Protein 3ZSJ (pdb70)

Structure (mmCIF, N/CA/C/O backbone):
data_3ZSJ
#
_entry.id   3ZSJ
#
_cell.length_a   35.750
_cell.length_b   58.300
_cell.length_c   63.080
_cell.angle_alpha   90.00
_cell.angle_beta   90.00
_cell.angle_gamma   90.00
#
_symmetry.space_group_name_H-M   'P 21 21 21'
#
loop_
_entity.id
_entity.type
_entity.pdbx_description
1 polymer GALECTIN-3
2 branched beta-D-galactopyranose-(1-4)-beta-D-glucopyranose
3 water water
#
loop_
_atom_site.group_PDB
_atom_site.id
_atom_site.type_symbol
_atom_site.label_atom_id
_atom_site.label_alt_id
_atom_site.label_comp_id
_atom_site.label_asym_id
_atom_site.label_entity_id
_atom_site.label_seq_id
_atom_site.pdbx_PDB_ins_code
_atom_site.Cartn_x
_atom_site.Cartn_y
_atom_site.Cartn_z
_atom_site.occupancy
_atom_site.B_iso_or_equiv
_atom_site.auth_seq_id
_atom_site.auth_comp_id
_atom_site.auth_asym_id
_atom_site.auth_atom_id
_atom_site.pdbx_PDB_model_num
ATOM 1 N N . PRO A 1 1 ? 6.622 3.604 10.722 1.00 40.10 113 PRO A N 1
ATOM 2 C CA . PRO A 1 1 ? 5.456 4.265 10.135 1.00 23.53 113 PRO A CA 1
ATOM 3 C C . PRO A 1 1 ? 5.315 3.848 8.705 1.00 20.10 113 PRO A C 1
ATOM 4 O O . PRO A 1 1 ? 6.249 3.681 7.899 1.00 24.90 113 PRO A O 1
ATOM 6 N N . LEU A 1 2 ? 4.082 3.952 8.181 1.00 17.41 114 LEU A N 1
ATOM 7 C CA . LEU A 1 2 ? 3.672 3.683 6.800 1.00 14.38 114 LEU A CA 1
ATOM 8 C C . LEU A 1 2 ? 3.183 4.946 6.070 1.00 15.52 114 LEU A C 1
ATOM 9 O O . LEU A 1 2 ? 2.642 5.888 6.693 1.00 26.18 114 LEU A O 1
ATOM 14 N N . ILE A 1 3 ? 3.310 5.028 4.739 1.00 14.56 115 ILE A N 1
ATOM 15 C CA . ILE A 1 3 ? 2.779 6.134 3.932 1.00 15.78 115 ILE A CA 1
ATOM 16 C C . ILE A 1 3 ? 1.362 5.844 3.494 1.00 12.34 115 ILE A C 1
ATOM 17 O O . ILE A 1 3 ? 1.090 4.744 3.025 1.00 12.62 115 ILE A O 1
ATOM 22 N N . VAL A 1 4 ? 0.477 6.784 3.712 1.00 11.63 116 VAL A N 1
ATOM 23 C CA . VAL A 1 4 ? -0.898 6.702 3.301 1.00 10.02 116 VAL A CA 1
ATOM 24 C C . VAL A 1 4 ? -1.091 7.526 2.029 1.00 10.72 116 VAL A C 1
ATOM 25 O O . VAL A 1 4 ? -0.570 8.644 1.927 1.00 12.98 116 VAL A O 1
ATOM 29 N N . PRO A 1 5 ? -1.859 7.053 1.072 1.00 12.29 117 PRO A N 1
ATOM 30 C CA A PRO A 1 5 ? -2.525 5.760 1.021 0.50 11.08 117 PRO A CA 1
ATOM 31 C CA B PRO A 1 5 ? -2.531 5.758 1.085 0.50 11.30 117 PRO A CA 1
ATOM 32 C C . PRO A 1 5 ? -1.601 4.554 0.976 1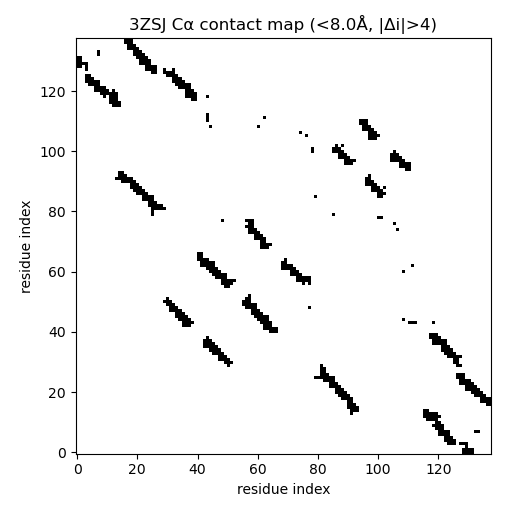.00 11.73 117 PRO A C 1
ATOM 33 O O . PRO A 1 5 ? -0.613 4.596 0.289 1.00 16.26 117 PRO A O 1
ATOM 40 N N . TYR A 1 6 ? -1.980 3.535 1.698 1.00 9.74 118 TYR A N 1
ATOM 41 C CA . TYR A 1 6 ? -1.166 2.311 1.820 1.00 9.40 118 TYR A CA 1
ATOM 42 C C . TYR A 1 6 ? -1.925 1.159 1.222 1.00 8.73 118 TYR A C 1
ATOM 43 O O . TYR A 1 6 ? -3.111 0.965 1.499 1.00 10.10 118 TYR A O 1
ATOM 52 N N . ASN A 1 7 ? -1.228 0.330 0.461 1.00 9.30 119 ASN A N 1
ATOM 53 C CA . ASN A 1 7 ? -1.827 -0.879 -0.119 1.00 10.12 119 ASN A CA 1
ATOM 54 C C . ASN A 1 7 ? -1.243 -2.104 0.567 1.00 10.09 119 ASN A C 1
ATOM 55 O O . ASN A 1 7 ? -0.005 -2.346 0.573 1.00 13.15 119 ASN A O 1
ATOM 60 N N . LEU A 1 8 ? -2.131 -2.891 1.124 1.00 8.63 120 LEU A N 1
ATOM 61 C CA . LEU A 1 8 ? -1.800 -4.160 1.742 1.00 8.63 120 LEU A CA 1
ATOM 62 C C . LEU A 1 8 ? -2.294 -5.286 0.839 1.00 7.12 120 LEU A C 1
ATOM 63 O O . LEU A 1 8 ? -3.500 -5.490 0.708 1.00 6.54 120 LEU A O 1
ATOM 68 N N . PRO A 1 9 ? -1.401 -5.990 0.114 1.00 7.44 121 PRO A N 1
ATOM 69 C CA . PRO A 1 9 ? -1.866 -7.115 -0.689 1.00 7.08 121 PRO A CA 1
ATOM 70 C C . PRO A 1 9 ? -2.447 -8.167 0.216 1.00 5.86 121 PRO A C 1
ATOM 71 O O . PRO A 1 9 ? -1.928 -8.415 1.321 1.00 7.31 121 PRO A O 1
ATOM 75 N N . LEU A 1 10 ? -3.504 -8.832 -0.267 1.00 5.05 122 LEU A N 1
ATOM 76 C CA . LEU A 1 10 ? -4.162 -9.931 0.419 1.00 5.07 122 LEU A CA 1
ATOM 77 C C . LEU A 1 10 ? -4.036 -11.133 -0.519 1.00 4.82 122 LEU A C 1
ATOM 78 O O . LEU A 1 10 ? -4.897 -11.340 -1.388 1.00 5.39 122 LEU A O 1
ATOM 83 N N . PRO A 1 11 ? -2.947 -11.893 -0.422 1.00 5.12 123 PRO A N 1
ATOM 84 C CA . PRO A 1 11 ? -2.666 -12.899 -1.482 1.00 5.32 123 PRO A CA 1
ATOM 85 C C . PRO A 1 11 ? -3.702 -13.978 -1.529 1.00 5.52 123 PRO A C 1
ATOM 86 O O . PRO A 1 11 ? -3.979 -14.656 -0.533 1.00 6.66 123 PRO A O 1
ATOM 90 N N . GLY A 1 12 ? -4.277 -14.189 -2.718 1.00 5.80 124 GLY A N 1
ATOM 91 C CA . GLY A 1 12 ? -5.357 -15.162 -2.841 1.00 6.36 124 GLY A CA 1
ATOM 92 C C . GLY A 1 12 ? -6.646 -14.727 -2.211 1.00 5.46 124 GLY A C 1
ATOM 93 O O . GLY A 1 12 ? -7.520 -15.554 -1.944 1.00 6.75 124 GLY A O 1
ATOM 94 N N . GLY A 1 13 ? -6.782 -13.432 -1.940 1.00 5.31 125 GLY A N 1
ATOM 95 C CA . GLY A 1 13 ? -7.962 -12.876 -1.402 1.00 5.28 125 GLY A CA 1
ATOM 96 C C . GLY A 1 13 ? -8.146 -13.182 0.079 1.00 5.42 125 GLY A C 1
ATOM 97 O O . GLY A 1 13 ? -7.234 -13.564 0.783 1.00 7.11 125 GLY A O 1
ATOM 98 N N . VAL A 1 14 ? -9.361 -12.904 0.534 1.00 5.98 126 VAL A N 1
ATOM 99 C CA . VAL A 1 14 ? -9.691 -13.114 1.928 1.00 6.27 126 VAL A CA 1
ATOM 100 C C . VAL A 1 14 ? -10.432 -14.441 2.072 1.00 7.07 126 VAL A C 1
ATOM 101 O O . VAL A 1 14 ? -10.882 -15.048 1.094 1.00 7.49 126 VAL A O 1
ATOM 105 N N . VAL A 1 15 ? -10.571 -14.885 3.303 1.00 8.52 127 VAL A N 1
ATOM 106 C CA . VAL A 1 15 ? -11.133 -16.202 3.639 1.00 9.12 127 VAL A CA 1
ATOM 107 C C . VAL A 1 15 ? -11.589 -16.107 5.068 1.00 8.15 127 VAL A C 1
ATOM 108 O O . VAL A 1 15 ? -10.982 -15.376 5.864 1.00 8.10 127 VAL A O 1
ATOM 112 N N . PRO A 1 16 ? -12.616 -16.840 5.456 1.00 8.74 128 PRO A N 1
ATOM 113 C CA . PRO A 1 16 ? -12.926 -16.857 6.860 1.00 8.73 128 PRO A CA 1
ATOM 114 C C . PRO A 1 16 ? -11.726 -17.279 7.709 1.00 9.56 128 PRO A C 1
ATOM 115 O O . PRO A 1 16 ? -10.957 -18.122 7.312 1.00 10.93 128 PRO A O 1
ATOM 119 N N . ARG A 1 17 ? -11.599 -16.602 8.857 1.00 9.46 129 ARG A N 1
ATOM 120 C CA . ARG A 1 17 ? -10.557 -16.730 9.857 1.00 10.75 129 ARG A CA 1
ATOM 121 C C . ARG A 1 17 ? -9.385 -15.829 9.600 1.00 10.16 129 ARG A C 1
ATOM 122 O O . ARG A 1 17 ? -8.489 -15.767 10.432 1.00 12.10 129 ARG A O 1
ATOM 130 N N . MET A 1 18 ? -9.420 -15.064 8.512 1.00 8.53 130 MET A N 1
ATOM 131 C CA . MET A 1 18 ? -8.385 -14.061 8.301 1.00 7.85 130 MET A CA 1
ATOM 132 C C . MET A 1 18 ? -8.708 -12.805 9.091 1.00 7.28 130 MET A C 1
ATOM 133 O O . MET A 1 18 ? -9.812 -12.268 9.012 1.00 7.44 130 MET A O 1
ATOM 142 N N . LEU A 1 19 ? -7.740 -12.379 9.879 1.00 7.80 131 LEU A N 1
ATOM 143 C CA . LEU A 1 19 ? -7.852 -11.213 10.753 1.00 7.57 131 LEU A CA 1
ATOM 144 C C . LEU A 1 19 ? -6.892 -10.150 10.283 1.00 7.72 131 LEU A C 1
ATOM 145 O O . LEU A 1 19 ? -5.687 -10.380 10.265 1.00 10.20 131 LEU A O 1
ATOM 150 N N A ILE A 1 20 ? -7.410 -8.993 9.902 0.50 6.51 132 ILE A N 1
ATOM 151 N N B ILE A 1 20 ? -7.388 -8.960 9.943 0.50 6.77 132 ILE A N 1
ATOM 152 C CA A ILE A 1 20 ? -6.616 -7.845 9.526 0.50 6.35 132 ILE A CA 1
ATOM 153 C CA B ILE A 1 20 ? -6.507 -7.866 9.549 0.50 8.31 132 ILE A CA 1
ATOM 154 C C A ILE A 1 20 ? -6.534 -6.923 10.755 0.50 6.79 132 ILE A C 1
ATOM 155 C C B ILE A 1 20 ? -6.542 -6.780 10.628 0.50 8.19 132 ILE A C 1
ATOM 156 O O A ILE A 1 20 ? -7.532 -6.652 11.398 0.50 6.03 132 ILE A O 1
ATOM 157 O O B ILE A 1 20 ? -7.628 -6.333 10.994 0.50 8.01 132 ILE A O 1
ATOM 166 N N . THR A 1 21 ? -5.331 -6.419 11.048 1.00 7.57 133 THR A N 1
ATOM 167 C CA . THR A 1 21 ? -5.139 -5.469 12.149 1.00 8.25 133 THR A CA 1
ATOM 168 C C . THR A 1 21 ? -4.476 -4.214 11.588 1.00 8.56 133 THR A C 1
ATOM 169 O O . THR A 1 21 ? -3.401 -4.291 10.975 1.00 9.73 133 THR A O 1
ATOM 173 N N . ILE A 1 22 ? -5.074 -3.064 11.853 1.00 8.33 134 ILE A N 1
ATOM 174 C CA A ILE A 1 22 ? -4.599 -1.758 11.456 0.36 8.59 134 ILE A CA 1
ATOM 175 C CA B ILE A 1 22 ? -4.549 -1.776 11.458 0.64 8.75 134 ILE A CA 1
ATOM 176 C C . ILE A 1 22 ? -4.359 -0.913 12.709 1.00 8.25 134 ILE A C 1
ATOM 177 O O . ILE A 1 22 ? -5.292 -0.762 13.515 1.00 8.42 134 ILE A O 1
ATOM 186 N N . LEU A 1 23 ? -3.174 -0.389 12.876 1.00 7.26 135 LEU A N 1
ATOM 187 C CA . LEU A 1 23 ? -2.821 0.482 14.004 1.00 6.40 135 LEU A CA 1
ATOM 188 C C . LEU A 1 23 ? -2.437 1.833 13.465 1.00 6.47 135 LEU A C 1
ATOM 189 O O . LEU A 1 23 ? -1.659 1.940 12.513 1.00 7.51 135 LEU A O 1
ATOM 194 N N . GLY A 1 24 ? -2.985 2.886 14.051 1.00 7.26 136 GLY A N 1
ATOM 195 C CA . GLY A 1 24 ? -2.587 4.197 13.635 1.00 8.10 136 GLY A CA 1
ATOM 196 C C . GLY A 1 24 ? -3.126 5.238 14.634 1.00 7.86 136 GLY A C 1
ATOM 197 O O . GLY A 1 24 ? -3.657 4.880 15.677 1.00 10.11 136 GLY A O 1
ATOM 198 N N . THR A 1 25 ? -2.917 6.488 14.307 1.00 7.19 137 THR A N 1
ATOM 199 C CA . THR A 1 25 ? -3.410 7.610 15.119 1.00 6.50 137 THR A CA 1
ATOM 200 C C . THR A 1 25 ? -4.174 8.546 14.229 1.00 6.26 137 THR A C 1
ATOM 201 O O . THR A 1 25 ? -3.732 8.857 13.108 1.00 7.77 137 THR A O 1
ATOM 205 N N . VAL A 1 26 ? -5.340 8.977 14.651 1.00 6.21 138 VAL A N 1
ATOM 206 C CA . VAL A 1 26 ? -6.115 9.947 13.879 1.00 6.76 138 VAL A CA 1
ATOM 207 C C . VAL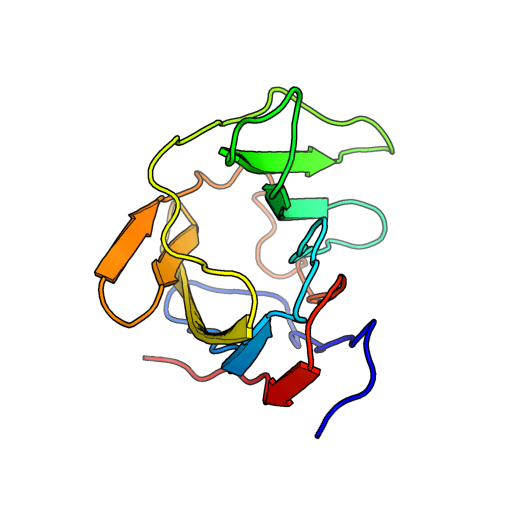 A 1 26 ? -5.446 11.300 13.960 1.00 7.07 138 VAL A C 1
ATOM 208 O O . VAL A 1 26 ? -5.069 11.735 15.063 1.00 8.85 138 VAL A O 1
ATOM 212 N N A LYS A 1 27 ? -5.303 11.984 12.848 0.35 8.17 139 LYS A N 1
ATOM 213 N N B LYS A 1 27 ? -5.282 11.991 12.854 0.65 7.70 139 LYS A N 1
ATOM 214 C CA A LYS A 1 27 ? -4.729 13.321 12.820 0.35 10.40 139 LYS A CA 1
ATOM 215 C CA B LYS A 1 27 ? -4.677 13.310 12.902 0.65 8.99 139 LYS A CA 1
ATOM 216 C C A LYS A 1 27 ? -5.593 14.337 13.542 0.35 10.18 139 LYS A C 1
ATOM 217 C C B LYS A 1 27 ? -5.622 14.252 13.624 0.65 8.07 139 LYS A C 1
ATOM 218 O O A LYS A 1 27 ? -6.787 14.105 13.723 0.35 9.59 139 LYS A O 1
ATOM 219 O O B LYS A 1 27 ? -6.833 14.071 13.704 0.65 8.68 139 LYS A O 1
ATOM 226 N N A PRO A 1 28 ? -5.024 15.461 13.962 0.50 11.05 140 PRO A N 1
ATOM 227 N N B PRO A 1 28 ? -5.063 15.344 14.156 0.50 9.24 140 PRO A N 1
ATOM 228 C CA A PRO A 1 28 ? -5.728 16.368 14.888 0.50 13.64 140 PRO A CA 1
ATOM 229 C CA B PRO A 1 28 ? -5.936 16.378 14.736 0.50 12.89 140 PRO A CA 1
ATOM 230 C C A PRO A 1 28 ? -7.085 16.891 14.445 0.50 9.43 140 PRO A C 1
ATOM 231 C C B PRO A 1 28 ? -6.776 16.938 13.593 0.50 16.17 140 PRO A C 1
ATOM 232 O O A PRO A 1 28 ? -7.988 17.043 15.2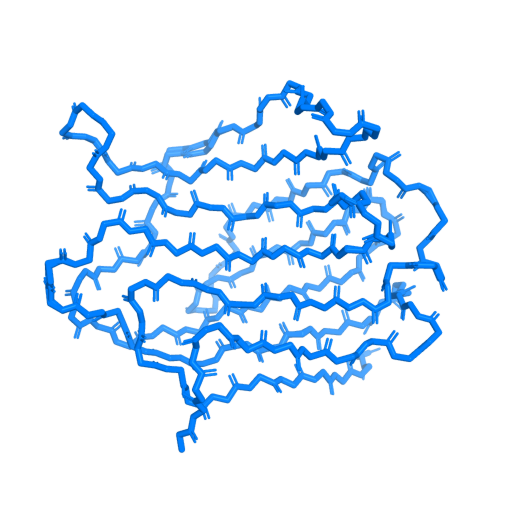51 0.50 12.91 140 PRO A O 1
ATOM 233 O 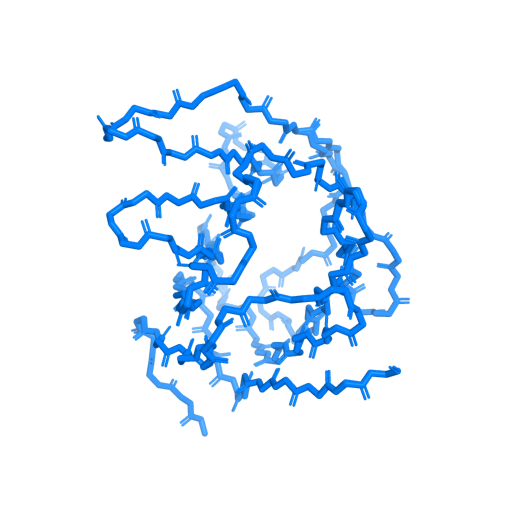O B PRO A 1 28 ? -6.296 17.068 12.467 0.50 18.72 140 PRO A O 1
ATOM 240 N N A ASN A 1 29 ? -7.194 17.228 13.158 0.50 11.92 141 ASN A N 1
ATOM 241 N N B ASN A 1 29 ? -8.023 17.288 13.770 0.50 15.35 141 ASN A N 1
ATOM 242 C CA A ASN A 1 29 ? -8.440 17.782 12.630 0.50 16.28 141 ASN A CA 1
ATOM 243 C CA B ASN A 1 29 ? -8.698 17.889 12.599 0.50 17.44 141 ASN A CA 1
ATOM 244 C C A ASN A 1 29 ? -8.987 16.929 11.491 0.50 15.65 141 ASN A C 1
ATOM 245 C C B ASN A 1 29 ? -8.881 16.918 11.435 0.50 12.91 141 ASN A C 1
ATOM 246 O O A ASN A 1 29 ? -9.549 17.441 10.517 0.50 11.39 141 ASN A O 1
ATOM 247 O O B ASN A 1 29 ? -9.139 17.377 10.310 0.50 12.47 141 ASN A O 1
ATOM 256 N N . ALA A 1 30 ? -8.843 15.612 11.676 1.00 12.43 142 ALA A N 1
ATOM 257 C CA . ALA A 1 30 ? -9.227 14.678 10.623 1.00 10.91 142 ALA A CA 1
ATOM 258 C C . ALA A 1 30 ? -10.651 14.930 10.106 1.00 9.79 142 ALA A C 1
ATOM 259 O O . ALA A 1 30 ? -11.565 15.288 10.813 1.00 11.16 142 ALA A O 1
ATOM 261 N N . ASN A 1 31 ? -10.795 14.639 8.847 1.00 9.11 143 ASN A N 1
ATOM 262 C CA . ASN A 1 31 ? -12.040 14.622 8.163 1.00 9.28 143 ASN A CA 1
ATOM 263 C C . ASN A 1 31 ? -12.571 13.212 7.869 1.00 8.31 143 ASN A C 1
ATOM 264 O O . ASN A 1 31 ? -13.763 12.982 7.963 1.00 9.19 143 ASN A O 1
ATOM 269 N 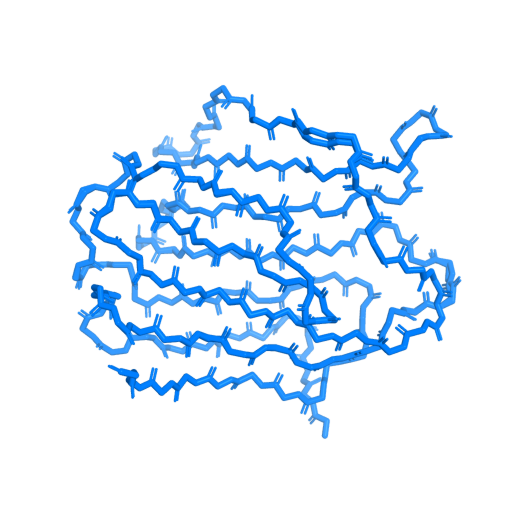N . ARG A 1 32 ? -11.703 12.295 7.486 1.00 8.42 144 ARG A N 1
ATOM 270 C CA . ARG A 1 32 ? -12.133 10.966 7.080 1.00 8.36 144 ARG A CA 1
ATOM 271 C C . ARG A 1 32 ? -11.005 9.959 7.268 1.00 8.35 144 ARG A C 1
ATOM 272 O O . ARG A 1 32 ? -9.831 10.268 7.309 1.00 9.61 144 ARG A O 1
ATOM 280 N N . ILE A 1 33 ? -11.451 8.706 7.333 1.00 8.35 145 ILE A N 1
ATOM 281 C CA . ILE A 1 33 ? -10.614 7.526 7.218 1.00 7.91 145 ILE A CA 1
ATOM 282 C C . ILE A 1 33 ? -11.278 6.608 6.219 1.00 6.61 145 ILE A C 1
ATOM 283 O O . ILE A 1 33 ? -12.516 6.588 6.173 1.00 6.61 145 ILE A O 1
ATOM 288 N N . ALA A 1 34 ? -10.530 5.776 5.489 1.00 6.29 146 ALA A N 1
ATOM 289 C CA . ALA A 1 34 ? -11.190 4.786 4.649 1.00 6.60 146 ALA A CA 1
ATOM 290 C C . ALA A 1 34 ? -10.332 3.501 4.597 1.00 5.64 146 ALA A C 1
ATOM 291 O O . ALA A 1 34 ? -9.129 3.558 4.371 1.00 7.02 146 ALA A O 1
ATOM 293 N N . LEU A 1 35 ? -11.035 2.386 4.719 1.00 5.37 147 LEU A N 1
ATOM 294 C CA A LEU A 1 35 ? -10.544 1.064 4.371 0.50 5.10 147 LEU A CA 1
ATOM 295 C CA B LEU A 1 35 ? -10.523 1.084 4.342 0.50 4.84 147 LEU A CA 1
ATOM 296 C C . LEU A 1 35 ? -11.307 0.638 3.113 1.00 5.10 147 LEU A C 1
ATOM 297 O O . LEU A 1 35 ? -12.545 0.668 3.116 1.00 6.41 147 LEU A O 1
ATOM 306 N N . ASP A 1 36 ? -10.587 0.193 2.089 1.00 4.88 148 ASP A N 1
ATOM 307 C CA . ASP A 1 36 ? -11.184 -0.276 0.848 1.00 5.16 148 ASP A CA 1
ATOM 308 C C . ASP A 1 36 ? -10.647 -1.660 0.530 1.00 4.84 148 ASP A C 1
ATOM 309 O O . ASP A 1 36 ? -9.513 -1.807 0.060 1.00 5.56 148 ASP A O 1
ATOM 314 N N . PHE A 1 37 ? -11.473 -2.675 0.775 1.00 4.54 149 PHE A N 1
ATOM 315 C CA . PHE A 1 37 ? -11.145 -4.051 0.378 1.00 4.53 149 PHE A CA 1
ATOM 316 C C . PHE A 1 37 ? -11.577 -4.210 -1.071 1.00 4.47 149 PHE A C 1
ATOM 317 O O . PHE A 1 37 ? -12.778 -4.114 -1.351 1.00 5.86 149 PHE A O 1
ATOM 325 N N . GLN A 1 38 ? -10.609 -4.378 -1.965 1.00 4.73 150 GLN A N 1
ATOM 326 C CA A GLN A 1 38 ? -10.918 -4.308 -3.388 0.50 5.01 150 GLN A CA 1
ATOM 327 C CA B GLN A 1 38 ? -10.761 -4.290 -3.401 0.50 4.73 150 GLN A CA 1
ATOM 328 C C . GLN A 1 38 ? -10.818 -5.657 -4.075 1.00 4.36 150 GLN A C 1
ATOM 329 O O . GLN A 1 38 ? -9.973 -6.494 -3.759 1.00 5.73 150 GLN A O 1
ATOM 340 N N . ARG A 1 39 ? -11.704 -5.799 -5.055 1.00 4.72 151 ARG A N 1
ATOM 341 C CA . ARG A 1 39 ? -11.710 -6.887 -6.023 1.00 4.93 151 ARG A CA 1
ATOM 342 C C . ARG A 1 39 ? -11.503 -6.244 -7.383 1.00 4.77 151 ARG A C 1
ATOM 343 O O . ARG A 1 39 ? -12.474 -5.776 -7.996 1.00 4.93 151 ARG A O 1
ATOM 351 N N . GLY A 1 40 ? -10.262 -6.132 -7.815 1.00 5.59 152 GLY A N 1
ATOM 352 C CA . GLY A 1 40 ? -10.000 -5.293 -8.984 1.00 5.88 152 GLY A CA 1
ATOM 353 C C . GLY A 1 40 ? -10.457 -3.872 -8.745 1.00 6.04 152 GLY A C 1
ATOM 354 O O . GLY A 1 40 ? -10.166 -3.292 -7.697 1.00 7.09 152 GLY A O 1
ATOM 355 N N . ASN A 1 41 ? -11.180 -3.316 -9.701 1.00 5.57 153 ASN A N 1
ATOM 356 C CA . ASN A 1 41 ? -11.761 -1.984 -9.560 1.00 6.31 153 ASN A CA 1
ATOM 357 C C . ASN A 1 41 ? -12.959 -1.941 -8.613 1.00 5.93 153 ASN A C 1
ATOM 358 O O . ASN A 1 41 ? -13.362 -0.836 -8.225 1.00 7.64 153 ASN A O 1
ATOM 363 N N . ASP A 1 42 ? -13.538 -3.078 -8.300 1.00 5.13 154 ASP A N 1
ATOM 364 C CA . ASP A 1 42 ? -14.665 -3.078 -7.376 1.00 5.11 154 ASP A CA 1
ATOM 365 C C . ASP A 1 42 ? -14.154 -2.935 -5.944 1.00 4.84 154 ASP A C 1
ATOM 366 O O . ASP A 1 42 ? -13.042 -3.335 -5.596 1.00 5.50 154 ASP A O 1
ATOM 371 N N . VAL A 1 43 ? -15.023 -2.381 -5.102 1.00 5.26 155 VAL A N 1
ATOM 372 C CA . VAL A 1 43 ? -14.734 -2.274 -3.675 1.00 5.31 155 VAL A CA 1
ATOM 373 C C . VAL A 1 43 ? -15.742 -3.193 -2.993 1.00 5.16 155 VAL A C 1
ATOM 374 O O . VAL A 1 43 ? -16.932 -2.894 -2.889 1.00 5.60 155 VAL A O 1
ATOM 378 N N . ALA A 1 44 ? -15.257 -4.349 -2.538 1.00 4.86 156 ALA A N 1
ATOM 379 C CA . ALA A 1 44 ? -16.100 -5.294 -1.840 1.00 4.89 156 ALA A CA 1
ATOM 380 C C . ALA A 1 44 ? -16.609 -4.742 -0.524 1.00 4.56 156 ALA A C 1
ATOM 381 O O . ALA A 1 44 ? -17.783 -4.965 -0.166 1.00 5.09 156 ALA A O 1
ATOM 383 N N . PHE A 1 45 ? -15.759 -4.054 0.213 1.00 4.53 157 PHE A N 1
ATOM 384 C CA . PHE A 1 45 ? -16.119 -3.534 1.527 1.00 4.84 157 PHE A CA 1
ATOM 385 C C . PHE A 1 45 ? -15.360 -2.231 1.717 1.00 4.46 157 PHE A C 1
ATOM 386 O O . PHE A 1 45 ? -14.110 -2.241 1.806 1.00 4.94 157 PHE A O 1
ATOM 394 N N . HIS A 1 46 ? -16.090 -1.151 1.772 1.00 4.58 158 HIS A N 1
ATOM 395 C CA . HIS A 1 46 ? -15.619 0.193 2.038 1.00 4.84 158 HIS A CA 1
ATOM 396 C C . HIS A 1 46 ? -16.109 0.543 3.467 1.00 4.82 158 HIS A C 1
ATOM 397 O O . HIS A 1 46 ? -17.301 0.447 3.730 1.00 5.94 158 HIS A O 1
ATOM 404 N N . PHE A 1 47 ? -15.155 0.912 4.311 1.00 4.84 159 PHE A N 1
ATOM 405 C CA . PHE A 1 47 ? -15.414 1.258 5.705 1.00 5.41 159 PHE A CA 1
ATOM 406 C C . PHE A 1 47 ? -14.884 2.688 5.882 1.00 5.33 159 PHE A C 1
ATOM 407 O O . PHE A 1 47 ? -13.673 2.905 5.783 1.00 5.41 159 PHE A O 1
ATOM 415 N N . ASN A 1 48 ? -15.788 3.631 6.116 1.00 5.79 160 ASN A N 1
ATOM 416 C CA . ASN A 1 48 ? -15.429 5.052 5.972 1.00 6.27 160 ASN A CA 1
ATOM 417 C C . ASN A 1 48 ? -15.960 5.895 7.149 1.00 6.42 160 ASN A C 1
ATOM 418 O O . ASN A 1 48 ? -17.046 6.489 7.067 1.00 6.98 160 ASN A O 1
ATOM 423 N N . PRO A 1 49 ? -15.182 6.004 8.206 1.00 6.29 161 PRO A N 1
ATOM 424 C CA . PRO A 1 49 ? -15.435 7.009 9.250 1.00 7.12 161 PRO A CA 1
ATOM 425 C C . PRO A 1 49 ? -15.365 8.424 8.674 1.00 7.10 161 PRO A C 1
ATOM 426 O O . PRO A 1 49 ? -14.377 8.807 8.044 1.00 8.32 161 PRO A O 1
ATOM 430 N N . ARG A 1 50 ? -16.429 9.160 8.930 1.00 7.52 162 ARG A N 1
ATOM 431 C CA . ARG A 1 50 ? -16.558 10.568 8.550 1.00 8.84 162 ARG A CA 1
ATOM 432 C C . ARG A 1 50 ? -16.687 11.387 9.842 1.00 8.36 162 ARG A C 1
ATOM 433 O O . ARG A 1 50 ? -17.587 11.168 10.626 1.00 9.15 162 ARG A O 1
ATOM 441 N N . PHE A 1 51 ? -15.745 12.330 10.017 1.00 8.50 163 PHE A N 1
ATOM 442 C CA . PHE A 1 51 ? -15.696 13.116 11.250 1.00 8.56 163 PHE A CA 1
ATOM 443 C C . PHE A 1 51 ? -16.608 14.339 11.221 1.00 8.31 163 PHE A C 1
ATOM 444 O O . PHE A 1 51 ? -16.846 14.930 12.291 1.00 9.46 163 PHE A O 1
ATOM 452 N N . ASN A 1 52 ? -17.068 14.730 10.071 1.00 9.63 164 ASN A N 1
ATOM 453 C CA . ASN A 1 52 ? -17.882 15.928 9.944 1.00 9.25 164 ASN A CA 1
ATOM 454 C C . ASN A 1 52 ? -18.793 15.825 8.726 1.00 9.45 164 ASN A C 1
ATOM 455 O O . ASN A 1 52 ? -18.553 16.515 7.719 1.00 12.59 164 ASN A O 1
ATOM 460 N N . GLU A 1 53 ? -19.827 15.000 8.812 1.00 10.69 165 GLU A N 1
ATOM 461 C CA . GLU A 1 53 ? -20.855 14.945 7.805 1.00 10.67 165 GLU A CA 1
ATOM 462 C C . GLU A 1 53 ? -22.014 15.746 8.356 1.00 11.81 165 GLU A C 1
ATOM 463 O O . GLU A 1 53 ? -22.688 15.287 9.281 1.00 12.10 165 GLU A O 1
ATOM 469 N N . ASN A 1 54 ? -22.195 16.990 7.888 1.00 13.90 166 ASN A N 1
ATOM 470 C CA . ASN A 1 54 ? -23.139 17.923 8.453 1.00 15.10 166 ASN A CA 1
ATOM 471 C C . ASN A 1 54 ? -23.038 17.977 9.960 1.00 12.56 166 ASN A C 1
ATOM 472 O O . ASN A 1 54 ? -24.048 17.936 10.712 1.00 13.31 166 ASN A O 1
ATOM 477 N N . ASN A 1 55 ? -21.837 18.113 10.502 1.00 10.84 167 ASN A N 1
ATOM 478 C CA . ASN A 1 55 ? -21.511 18.272 11.899 1.00 11.71 167 ASN A CA 1
ATOM 479 C C . ASN A 1 55 ? -21.849 17.073 12.722 1.00 10.15 167 ASN A C 1
ATOM 480 O O . ASN A 1 55 ? -22.000 17.168 13.960 1.00 11.25 167 ASN A O 1
ATOM 485 N N . ARG A 1 56 ? -21.873 15.885 12.116 1.00 10.59 168 ARG A N 1
ATOM 486 C CA A ARG A 1 56 ? -22.037 14.626 12.804 0.50 9.87 168 ARG A CA 1
ATOM 487 C CA B ARG A 1 56 ? -22.061 14.596 12.718 0.50 10.22 168 ARG A CA 1
ATOM 488 C C . ARG A 1 56 ? -20.917 13.691 12.409 1.00 9.47 168 ARG A C 1
ATOM 489 O O . ARG A 1 56 ? -20.294 13.809 11.362 1.00 10.90 168 ARG A O 1
ATOM 504 N N . ARG A 1 57 ? -20.620 12.780 13.319 1.00 9.65 169 ARG A N 1
ATOM 505 C CA A ARG A 1 57 ? -19.613 11.735 13.107 0.50 9.02 169 ARG A CA 1
ATOM 506 C CA B ARG A 1 57 ? -19.618 11.737 13.092 0.50 9.30 169 ARG A CA 1
ATOM 507 C C . ARG A 1 57 ? -20.356 10.461 12.776 1.00 9.35 169 ARG A C 1
ATOM 508 O O . ARG A 1 57 ? -21.264 10.031 13.546 1.00 11.90 169 ARG A O 1
ATOM 523 N N . VAL A 1 58 ? -20.034 9.827 11.660 1.00 9.33 170 VAL A N 1
ATOM 524 C CA . VAL A 1 58 ? -20.739 8.663 11.232 1.00 10.00 170 VAL A CA 1
ATOM 525 C C . VAL A 1 58 ? -19.754 7.756 10.487 1.00 9.01 170 VAL A C 1
ATOM 526 O O . VAL A 1 58 ? -18.864 8.228 9.835 1.00 12.69 170 VAL A O 1
ATOM 530 N N . ILE A 1 59 ? -20.004 6.457 10.542 1.00 9.94 171 ILE A N 1
ATOM 531 C CA . ILE A 1 59 ? -19.221 5.540 9.696 1.00 9.72 171 ILE A CA 1
ATOM 532 C C . ILE A 1 59 ? -20.156 5.041 8.626 1.00 8.62 171 ILE A C 1
ATOM 533 O O . ILE A 1 59 ? -21.275 4.565 8.857 1.00 10.16 171 ILE A O 1
ATOM 538 N N . VAL A 1 60 ? -19.683 5.164 7.406 1.00 7.60 172 VAL A N 1
ATOM 539 C CA . VAL A 1 60 ? -20.428 4.731 6.214 1.00 7.28 172 VAL A CA 1
ATOM 540 C C . VAL A 1 60 ? -19.752 3.490 5.648 1.00 6.80 172 VAL A C 1
ATOM 541 O O . VAL A 1 60 ? -18.528 3.501 5.410 1.00 7.15 172 VAL A O 1
ATOM 545 N N . CYS A 1 61 ? -20.512 2.437 5.426 1.00 6.50 173 CYS A N 1
ATOM 546 C CA . CYS A 1 61 ? -20.016 1.217 4.789 1.00 5.80 173 CYS A CA 1
ATOM 547 C C . CYS A 1 61 ? -20.791 0.974 3.501 1.00 6.21 173 CYS A C 1
ATOM 548 O O . CYS A 1 61 ? -22.003 1.200 3.420 1.00 7.17 173 CYS A O 1
ATOM 551 N N . ASN A 1 62 ? -20.090 0.475 2.476 1.00 5.85 174 ASN A N 1
ATOM 552 C CA . ASN A 1 62 ? -20.733 0.237 1.192 1.00 5.83 174 ASN A CA 1
ATOM 553 C C . ASN A 1 62 ? -19.848 -0.683 0.332 1.00 5.17 174 ASN A C 1
ATOM 554 O O . ASN A 1 62 ? -18.731 -1.046 0.719 1.00 5.71 174 ASN A O 1
ATOM 559 N N . THR A 1 63 ? -20.366 -0.955 -0.843 1.00 5.50 175 THR A N 1
ATOM 560 C CA . THR A 1 63 ? -19.738 -1.735 -1.898 1.00 5.47 175 THR A CA 1
ATOM 561 C C . THR A 1 63 ? -19.848 -0.959 -3.224 1.00 5.47 175 THR A C 1
ATOM 562 O O . THR A 1 63 ? -20.884 -0.338 -3.467 1.00 6.41 175 THR A O 1
ATOM 566 N N . LYS A 1 64 ? -18.781 -0.983 -3.989 1.00 5.63 176 LYS A N 1
ATOM 567 C CA . LYS A 1 64 ? -18.734 -0.319 -5.295 1.00 6.20 176 LYS A CA 1
ATOM 568 C C . LYS A 1 64 ? -18.596 -1.416 -6.371 1.00 5.77 176 LYS A C 1
ATOM 569 O O . LYS A 1 64 ? -17.646 -2.185 -6.333 1.00 6.24 176 LYS A O 1
ATOM 575 N N . LEU A 1 65 ? -19.553 -1.477 -7.295 1.00 6.37 177 LEU A N 1
ATOM 576 C CA . LEU A 1 65 ? -19.591 -2.485 -8.351 1.00 6.81 177 LEU A CA 1
ATOM 577 C C . LEU A 1 65 ? -19.683 -1.741 -9.687 1.00 7.15 177 LEU A C 1
ATOM 578 O O . LEU A 1 65 ? -20.579 -0.925 -9.872 1.00 7.84 177 LEU A O 1
ATOM 583 N N . ASP A 1 66 ? -18.758 -2.019 -10.604 1.00 7.20 178 ASP A N 1
ATOM 584 C CA . ASP A 1 66 ? -18.793 -1.366 -11.914 1.00 8.43 178 ASP A CA 1
ATOM 585 C C . ASP A 1 66 ? -18.879 0.154 -11.762 1.00 9.86 178 ASP A C 1
ATOM 586 O O . ASP A 1 66 ? -19.569 0.791 -12.545 1.00 11.44 178 ASP A O 1
ATOM 591 N N . ASN A 1 67 ? -18.133 0.673 -10.840 1.00 10.30 179 ASN A N 1
ATOM 592 C CA . ASN A 1 67 ? -17.994 2.098 -10.560 1.00 14.42 179 ASN A CA 1
ATOM 593 C C . ASN A 1 67 ? -19.229 2.719 -9.926 1.00 16.68 179 ASN A C 1
ATOM 594 O O . ASN A 1 67 ? -19.225 3.940 -9.850 1.00 24.93 179 ASN A O 1
ATOM 599 N N . ASN A 1 68 ? -20.202 1.927 -9.464 1.00 12.76 180 ASN A N 1
ATOM 600 C CA . ASN A 1 68 ? -21.414 2.393 -8.837 1.00 15.08 180 ASN A CA 1
ATOM 601 C C . ASN A 1 68 ? -21.491 2.000 -7.345 1.00 11.51 180 ASN A C 1
ATOM 602 O O . ASN A 1 68 ? -21.406 0.791 -7.035 1.00 9.92 180 ASN A O 1
ATOM 607 N N . TRP A 1 69 ? -21.632 2.968 -6.469 1.00 11.70 181 TRP A N 1
ATOM 608 C CA . TRP A 1 69 ? -21.851 2.673 -5.065 1.00 9.67 181 TRP A CA 1
ATOM 609 C C . TRP A 1 69 ? -23.262 2.141 -4.867 1.00 10.04 181 TRP A C 1
ATOM 610 O O . TRP A 1 69 ? -24.225 2.545 -5.476 1.00 13.53 181 TRP A O 1
ATOM 621 N N . GLY A 1 70 ? -23.369 1.169 -3.969 1.00 9.05 182 GLY A N 1
ATOM 622 C CA . GLY A 1 70 ? -24.636 0.580 -3.600 1.00 10.06 182 GLY A CA 1
ATOM 623 C C . GLY A 1 70 ? -25.308 1.283 -2.455 1.00 9.45 182 GLY A C 1
ATOM 624 O O . GLY A 1 70 ? -25.100 2.488 -2.228 1.00 9.98 182 GLY A O 1
ATOM 625 N N . ARG A 1 71 ? -26.162 0.563 -1.779 1.00 10.06 183 ARG A N 1
ATOM 626 C CA . ARG A 1 71 ? -26.921 1.138 -0.667 1.00 10.71 183 ARG A CA 1
ATOM 627 C C . ARG A 1 71 ? -26.043 1.150 0.555 1.00 9.47 183 ARG A C 1
ATOM 628 O O . ARG A 1 71 ? -25.534 0.135 1.043 1.00 11.85 183 ARG A O 1
ATOM 636 N N . GLU A 1 72 ? -25.806 2.339 1.121 1.00 9.16 184 GLU A N 1
ATOM 637 C CA . GLU A 1 72 ? -24.980 2.514 2.299 1.00 8.99 184 GLU A CA 1
ATOM 638 C C . GLU A 1 72 ? -25.568 1.831 3.496 1.00 9.04 184 GLU A C 1
ATOM 639 O O . GLU A 1 72 ? -26.793 1.832 3.697 1.00 11.40 184 GLU A O 1
ATOM 645 N N . GLU A 1 73 ? -24.702 1.312 4.374 1.00 8.12 185 GLU A N 1
ATOM 646 C CA . GLU A 1 73 ? -25.048 0.887 5.714 1.00 8.44 185 GLU A CA 1
ATOM 647 C C . GLU A 1 73 ? -24.369 1.848 6.675 1.00 8.46 185 GLU A C 1
ATOM 648 O O . GLU A 1 73 ? -23.156 2.066 6.598 1.00 9.52 185 GLU A O 1
ATOM 654 N N A ARG A 1 74 ? -25.184 2.408 7.537 0.73 8.87 186 ARG A N 1
ATOM 655 N N B ARG A 1 74 ? -25.129 2.470 7.545 0.27 8.67 186 ARG A N 1
ATOM 656 C CA A ARG A 1 74 ? -24.720 3.434 8.466 0.73 10.00 186 ARG A CA 1
ATOM 657 C CA B ARG A 1 74 ? -24.700 3.366 8.595 0.27 9.55 186 ARG A CA 1
ATOM 658 C C A ARG A 1 74 ? -25.025 3.015 9.885 0.73 14.39 186 ARG A C 1
ATOM 659 C C B ARG A 1 74 ? -25.366 2.957 9.920 0.27 9.23 186 ARG A C 1
ATOM 660 O O A ARG A 1 74 ? -26.156 2.580 10.130 0.73 22.23 186 ARG A O 1
ATOM 661 O O B ARG A 1 74 ? -26.510 2.554 9.932 0.27 10.42 186 ARG A O 1
ATOM 670 N N A GLN A 1 75 ? -24.060 3.125 10.763 0.49 19.55 187 GLN A N 1
ATOM 671 N N B GLN A 1 75 ? -24.525 3.114 10.942 0.51 13.74 187 GLN A N 1
ATOM 672 C CA A GLN A 1 75 ? -23.948 2.974 12.200 0.49 19.90 187 GLN A CA 1
ATOM 673 C CA B GLN A 1 75 ? -24.964 2.952 12.316 0.51 15.49 187 GLN A CA 1
ATOM 674 C C A GLN A 1 75 ? -23.484 4.321 12.768 0.49 19.24 187 GLN A C 1
ATOM 675 C C B GLN A 1 75 ? -24.384 4.114 13.141 0.51 15.52 187 GLN A C 1
ATOM 676 O O A GLN A 1 75 ? -22.774 5.076 12.145 0.49 25.76 187 GLN A O 1
ATOM 677 O O B GLN A 1 75 ? -23.580 4.905 12.616 0.51 17.27 187 GLN A O 1
ATOM 688 N N A SER A 1 76 ? -23.920 4.713 13.929 0.62 18.63 188 SER A N 1
ATOM 689 N N B SER A 1 76 ? -24.682 4.299 14.412 0.38 16.33 188 SER A N 1
ATOM 690 C CA A SER A 1 76 ? -23.670 5.955 14.608 0.62 15.94 188 SER A CA 1
ATOM 691 C CA B SER A 1 76 ? -24.435 5.548 15.086 0.38 16.74 188 SER A CA 1
ATOM 692 C C A SER A 1 76 ? -22.736 5.709 15.775 0.62 13.79 188 SER A C 1
ATOM 693 C C B SER A 1 76 ? -23.129 5.574 15.859 0.38 13.71 188 SER A C 1
ATOM 694 O O A SER A 1 76 ? -22.148 6.694 16.279 0.62 15.27 188 SER A O 1
ATOM 695 O O B SER A 1 76 ? -22.615 6.658 16.186 0.38 16.26 188 SER A O 1
ATOM 700 N N . VAL A 1 77 ? -22.570 4.436 16.197 1.00 10.16 189 VAL A N 1
ATOM 701 C CA . VAL A 1 77 ? -21.448 4.316 17.117 1.00 9.41 189 VAL A CA 1
ATOM 702 C C . VAL A 1 77 ? -20.181 4.722 16.388 1.00 9.43 189 VAL A C 1
ATOM 703 O O . VAL A 1 77 ? -19.935 4.287 15.274 1.00 9.95 189 VAL A O 1
ATOM 707 N N . PHE A 1 78 ? -19.389 5.586 17.026 1.00 10.10 190 PHE A N 1
ATOM 708 C CA . PHE A 1 78 ? -18.278 6.224 16.407 1.00 8.92 190 PHE A CA 1
ATOM 709 C C . PHE A 1 78 ? -17.103 6.238 17.390 1.00 8.67 190 PHE A C 1
ATOM 710 O O . PHE A 1 78 ? -17.021 7.149 18.188 1.00 9.97 190 PHE A O 1
ATOM 718 N N . PRO A 1 79 ? -16.269 5.216 17.378 1.00 9.45 191 PRO A N 1
ATOM 719 C CA . PRO A 1 79 ? -15.256 5.063 18.455 1.00 10.49 191 PRO A CA 1
ATOM 720 C C . PRO A 1 79 ? -13.970 5.823 18.275 1.00 9.73 191 PRO A C 1
ATOM 721 O O . PRO A 1 79 ? -13.164 5.863 19.180 1.00 14.35 191 PRO A O 1
ATOM 725 N N . PHE A 1 80 ? -13.798 6.453 17.103 1.00 8.34 192 PHE A N 1
ATOM 726 C CA . PHE A 1 80 ? -12.603 7.199 16.798 1.00 7.96 192 PHE A CA 1
ATOM 727 C C . PHE A 1 80 ? -12.676 8.581 17.406 1.00 7.83 192 PHE A C 1
ATOM 728 O O . PHE A 1 80 ? -13.765 9.103 17.591 1.00 9.92 192 PHE A O 1
ATOM 736 N N . GLU A 1 81 ? -11.499 9.148 17.672 1.00 7.97 193 GLU A N 1
ATOM 737 C CA . GLU A 1 81 ? -11.395 10.508 18.168 1.00 7.87 193 GLU A CA 1
ATOM 738 C C . GLU A 1 81 ? -10.202 11.149 17.523 1.00 7.37 193 GLU A C 1
ATOM 739 O O . GLU A 1 81 ? -9.097 10.608 17.465 1.00 7.29 193 GLU A O 1
ATOM 745 N N . SER A 1 82 ? -10.421 12.377 17.017 1.00 8.31 194 SER A N 1
ATOM 746 C CA . SER A 1 82 ? -9.313 13.098 16.448 1.00 8.40 194 SER A CA 1
ATOM 747 C C . SER A 1 82 ? -8.174 13.211 17.421 1.00 7.01 194 SER A C 1
ATOM 748 O O . SER A 1 82 ? -8.357 13.470 18.628 1.00 8.76 194 SER A O 1
ATOM 751 N N . GLY A 1 83 ? -6.980 13.014 16.931 1.00 6.68 195 GLY A N 1
ATOM 752 C CA . GLY A 1 83 ? -5.750 13.046 17.701 1.00 7.28 195 GLY A CA 1
ATOM 753 C C . GLY A 1 83 ? -5.371 11.785 18.418 1.00 6.12 195 GLY A C 1
ATOM 754 O O . GLY A 1 83 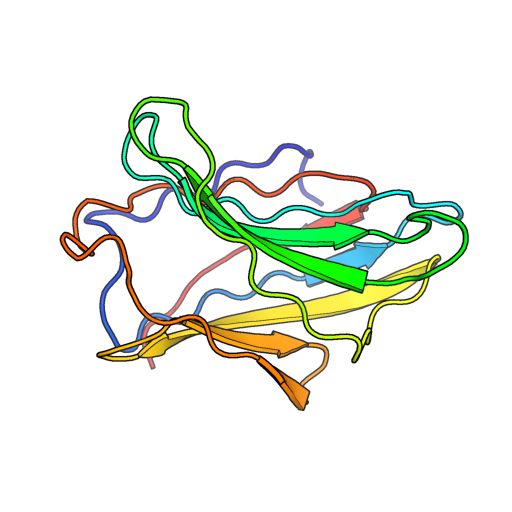? -4.292 11.780 18.991 1.00 8.02 195 GLY A O 1
ATOM 755 N N . LYS A 1 84 ? -6.192 10.735 18.429 1.00 5.63 196 LYS A N 1
ATOM 756 C CA . LYS A 1 84 ? -5.959 9.606 19.306 1.00 5.29 196 LYS A CA 1
ATOM 757 C C . LYS A 1 84 ? -5.604 8.328 18.542 1.00 4.83 196 LYS A C 1
ATOM 758 O O . LYS A 1 84 ? -6.085 8.076 17.424 1.00 5.47 196 LYS A O 1
ATOM 764 N N . PRO A 1 85 ? -4.794 7.495 19.184 1.00 5.14 197 PRO A N 1
ATOM 765 C CA . PRO A 1 85 ? -4.421 6.206 18.616 1.00 5.45 197 PRO A CA 1
ATOM 766 C C . PRO A 1 85 ? -5.585 5.233 18.637 1.00 4.86 197 PRO A C 1
ATOM 767 O O . PRO A 1 85 ? -6.394 5.203 19.558 1.00 5.62 197 PRO A O 1
ATOM 771 N N . PHE A 1 86 ? -5.650 4.404 17.587 1.00 5.29 198 PHE A N 1
ATOM 772 C CA . PHE A 1 86 ? -6.694 3.448 17.409 1.00 5.36 198 PHE A CA 1
ATOM 773 C C . PHE A 1 86 ? -6.101 2.102 16.921 1.00 5.19 198 PHE A C 1
ATOM 774 O O . PHE A 1 86 ? -5.015 2.053 16.340 1.00 5.68 198 PHE A O 1
ATOM 782 N N . LYS A 1 87 ? -6.919 1.078 17.080 1.00 5.59 199 LYS A N 1
ATOM 783 C CA . LYS A 1 87 ? -6.703 -0.244 16.486 1.00 5.54 199 LYS A CA 1
ATOM 784 C C . LYS A 1 87 ? -8.004 -0.635 15.812 1.00 5.65 199 LYS A C 1
ATOM 785 O O . LYS A 1 87 ? -9.060 -0.603 16.428 1.00 6.94 199 LYS A O 1
ATOM 791 N N . ILE A 1 88 ? -7.930 -0.993 14.523 1.00 5.31 200 ILE A N 1
ATOM 792 C CA . ILE A 1 88 ? -9.053 -1.575 13.816 1.00 5.12 200 ILE A CA 1
ATOM 793 C C . ILE A 1 88 ? -8.698 -3.040 13.564 1.00 5.69 200 ILE A C 1
ATOM 794 O O . ILE A 1 88 ? -7.637 -3.321 13.022 1.00 6.98 200 ILE A O 1
ATOM 799 N N . GLN A 1 89 ? -9.628 -3.926 13.913 1.00 5.18 201 GLN A N 1
ATOM 800 C CA . GLN A 1 89 ? -9.504 -5.350 13.563 1.00 5.77 201 GLN A CA 1
ATOM 801 C C . GLN A 1 89 ? -10.692 -5.688 12.682 1.00 5.55 201 GLN A C 1
ATOM 802 O O . GLN A 1 89 ? -11.829 -5.400 12.990 1.00 8.25 201 GLN A O 1
ATOM 808 N N . VAL A 1 90 ? -10.374 -6.292 11.539 1.00 4.79 202 VAL A N 1
ATOM 809 C CA . VAL A 1 90 ? -11.387 -6.777 10.614 1.00 4.78 202 VAL A CA 1
ATOM 810 C C . VAL A 1 90 ? -11.214 -8.298 10.532 1.00 5.26 202 VAL A C 1
ATOM 811 O O . VAL A 1 90 ? -10.200 -8.767 10.028 1.00 6.12 202 VAL A O 1
ATOM 815 N N . LEU A 1 91 ? -12.211 -9.013 11.052 1.00 5.43 203 LEU A N 1
ATOM 816 C CA . LEU A 1 91 ? -12.197 -10.470 11.005 1.00 6.01 203 LEU A CA 1
ATOM 817 C C . LEU A 1 91 ? -13.151 -10.916 9.900 1.00 6.50 203 LEU A C 1
ATOM 818 O O . LEU A 1 91 ? -14.339 -10.563 9.913 1.00 8.11 203 LEU A O 1
ATOM 823 N N . VAL A 1 92 ? -12.640 -11.712 8.970 1.00 5.77 204 VAL A N 1
ATOM 824 C CA . VAL A 1 92 ? -13.524 -12.263 7.951 1.00 6.62 204 VAL A CA 1
ATOM 825 C C . VAL A 1 92 ? -14.227 -13.494 8.509 1.00 6.62 204 VAL A C 1
ATOM 826 O O . VAL A 1 92 ? -13.560 -14.432 9.003 1.00 8.46 204 VAL A O 1
ATOM 830 N N . GLU A 1 93 ? -15.549 -13.447 8.513 1.00 7.26 205 GLU A N 1
ATOM 831 C CA . GLU A 1 93 ? -16.399 -14.561 8.932 1.00 8.15 205 GLU A CA 1
ATOM 832 C C . GLU A 1 93 ? -17.164 -15.065 7.726 1.00 8.64 205 GLU A C 1
ATOM 833 O O . GLU A 1 93 ? -17.116 -14.476 6.640 1.00 8.06 205 GLU A O 1
ATOM 839 N N . PRO A 1 94 ? -17.797 -16.241 7.836 1.00 9.38 206 PRO A N 1
ATOM 840 C CA . PRO A 1 94 ? -18.415 -16.814 6.635 1.00 9.60 206 PRO A CA 1
ATOM 841 C C . PRO A 1 94 ? -19.415 -15.907 5.971 1.00 8.25 206 PRO A C 1
ATOM 842 O O . PRO A 1 94 ? -19.543 -15.940 4.723 1.00 9.09 206 PRO A O 1
ATOM 846 N N A ASP A 1 95 ? -20.075 -15.065 6.739 0.38 9.40 207 ASP A N 1
ATOM 847 N N B ASP A 1 95 ? -20.253 -15.144 6.695 0.62 7.55 207 ASP A N 1
ATOM 848 C CA A ASP A 1 95 ? -21.075 -14.345 5.951 0.38 9.70 207 ASP A CA 1
ATOM 849 C CA B ASP A 1 95 ? -21.297 -14.305 6.148 0.62 7.42 207 ASP A CA 1
ATOM 850 C C A ASP A 1 95 ? -20.974 -12.843 6.080 0.38 8.27 207 ASP A C 1
ATOM 851 C C B ASP A 1 95 ? -20.975 -12.820 6.170 0.62 6.72 207 ASP A C 1
ATOM 852 O O A ASP A 1 95 ? -21.689 -12.176 5.325 0.38 6.55 207 ASP A O 1
ATOM 853 O O B ASP A 1 95 ? -21.771 -12.040 5.657 0.62 6.64 207 ASP A O 1
ATOM 862 N N A HIS A 1 96 ? -19.974 -12.377 6.828 0.62 6.41 208 HIS A N 1
ATOM 863 N N B HIS A 1 96 ? -19.889 -12.418 6.840 0.38 7.26 208 HIS A N 1
ATOM 864 C CA A HIS A 1 96 ? -19.753 -10.914 6.941 0.62 7.10 208 HIS A CA 1
ATOM 865 C CA B HIS A 1 96 ? -19.675 -11.008 7.099 0.38 7.19 208 HIS A CA 1
ATOM 866 C C A HIS A 1 96 ? -18.318 -10.682 7.294 0.62 5.65 208 HIS A C 1
ATOM 867 C C B HIS A 1 96 ? -18.218 -10.692 7.331 0.38 6.23 208 HIS A C 1
ATOM 868 O O A HIS A 1 96 ? -17.568 -11.533 7.782 0.62 6.94 208 HIS A O 1
ATOM 869 O O B HIS A 1 96 ? -17.495 -11.554 7.816 0.38 8.77 208 HIS A O 1
ATOM 882 N N . PHE A 1 97 ? -17.893 -9.420 7.103 1.00 5.70 209 PHE A N 1
ATOM 883 C CA . PHE A 1 97 ? -16.725 -8.852 7.786 1.00 5.95 209 PHE A CA 1
ATOM 884 C C . PHE A 1 97 ? -17.192 -8.354 9.166 1.00 5.91 209 PHE A C 1
ATOM 885 O O . PHE A 1 97 ? -18.213 -7.692 9.297 1.00 7.72 209 PHE A O 1
ATOM 893 N N . LYS A 1 98 ? -16.411 -8.689 10.197 1.00 6.08 210 LYS A N 1
ATOM 894 C CA . LYS A 1 98 ? -16.714 -8.279 11.554 1.00 6.24 210 LYS A CA 1
ATOM 895 C C . LYS A 1 98 ? -15.623 -7.290 11.995 1.00 6.25 210 LYS A C 1
ATOM 896 O O . LYS A 1 98 ? -14.460 -7.648 11.995 1.00 8.75 210 LYS A O 1
ATOM 902 N N . VAL A 1 99 ? -16.018 -6.087 12.400 1.00 5.82 211 VAL A N 1
ATOM 903 C CA . VAL A 1 99 ? -15.071 -5.027 12.718 1.00 5.66 211 VAL A CA 1
ATOM 904 C C . VAL A 1 99 ? -15.151 -4.680 14.200 1.00 5.44 211 VAL A C 1
ATOM 905 O O . VAL A 1 99 ? -16.243 -4.423 14.704 1.00 6.32 211 VAL A O 1
ATOM 909 N N . ALA A 1 100 ? -13.971 -4.661 14.822 1.00 5.69 212 ALA A N 1
ATOM 910 C CA . ALA A 1 100 ? -13.802 -4.180 16.189 1.00 6.29 212 ALA A CA 1
ATOM 911 C C . ALA A 1 100 ? -12.832 -3.003 16.164 1.00 5.78 212 ALA A C 1
ATOM 912 O O . ALA A 1 100 ? -11.847 -3.023 15.428 1.00 7.23 212 ALA A O 1
ATOM 914 N N . VAL A 1 101 ? -13.075 -2.018 17.014 1.00 5.51 213 VAL A N 1
ATOM 915 C CA . VAL A 1 101 ? -12.178 -0.880 17.165 1.00 5.39 213 VAL A CA 1
ATOM 916 C C . VAL A 1 101 ? -11.769 -0.805 18.637 1.00 5.98 213 VAL A C 1
ATOM 917 O O . VAL A 1 101 ? -12.649 -0.877 19.523 1.00 7.21 213 VAL A O 1
ATOM 921 N N . ASN A 1 102 ? -10.473 -0.711 18.890 1.00 6.29 214 ASN A N 1
ATOM 922 C CA . ASN A 1 102 ? -9.982 -0.616 20.267 1.00 7.00 214 ASN A CA 1
ATOM 923 C C . ASN A 1 102 ? -10.565 -1.723 21.127 1.00 9.08 214 ASN A C 1
ATOM 924 O O . ASN A 1 102 ? -10.972 -1.523 22.279 1.00 10.56 214 ASN A O 1
ATOM 929 N N . ASP A 1 103 ? -10.571 -2.933 20.551 1.00 8.13 215 ASP A N 1
ATOM 930 C CA . ASP A 1 103 ? -11.032 -4.156 21.228 1.00 9.30 215 ASP A CA 1
ATOM 931 C C . ASP A 1 103 ? -12.499 -4.287 21.480 1.00 9.50 215 ASP A C 1
ATOM 932 O O . ASP A 1 103 ? -12.931 -5.262 22.060 1.00 12.06 215 ASP A O 1
ATOM 937 N N . ALA A 1 104 ? -13.319 -3.353 20.988 1.00 8.38 216 ALA A N 1
ATOM 938 C CA . ALA A 1 104 ? -14.776 -3.405 21.164 1.00 9.18 216 ALA A CA 1
ATOM 939 C C . ALA A 1 104 ? -15.419 -3.624 19.822 1.00 7.63 216 ALA A C 1
ATOM 940 O O . ALA A 1 104 ? -15.177 -2.895 18.839 1.00 7.74 216 ALA A O 1
ATOM 942 N N . HIS A 1 105 ? -16.307 -4.606 19.739 1.00 7.69 217 HIS A N 1
ATOM 943 C CA . HIS A 1 105 ? -17.063 -4.834 18.528 1.00 7.76 217 HIS A CA 1
ATOM 944 C C . HIS A 1 105 ? -17.770 -3.558 18.090 1.00 7.72 217 HIS A C 1
ATOM 945 O O . HIS A 1 105 ? -18.402 -2.870 18.899 1.00 9.18 217 HIS A O 1
ATOM 952 N N . LEU A 1 106 ? -17.716 -3.278 16.796 1.00 6.82 218 LEU A N 1
ATOM 953 C CA . LEU A 1 106 ? -18.335 -2.117 16.201 1.00 7.12 218 LEU A CA 1
ATOM 954 C C . LEU A 1 106 ? -19.470 -2.477 15.273 1.00 7.42 218 LEU A C 1
ATOM 955 O O . LEU A 1 106 ? -20.590 -2.013 15.470 1.00 9.28 218 LEU A O 1
ATOM 960 N N . LEU A 1 107 ? -19.215 -3.269 14.247 1.00 6.98 219 LEU A N 1
ATOM 961 C CA . LEU A 1 107 ? -20.250 -3.539 13.240 1.00 7.15 219 LEU A CA 1
ATOM 962 C C . LEU A 1 107 ? -19.874 -4.824 12.492 1.00 6.55 219 LEU A C 1
ATOM 963 O O . LEU A 1 107 ? -18.733 -5.279 12.522 1.00 7.21 219 LEU A O 1
ATOM 968 N N . GLN A 1 108 ? -20.843 -5.329 11.769 1.00 6.97 220 GLN A N 1
ATOM 969 C CA A GLN A 1 108 ? -20.535 -6.361 10.757 0.50 7.93 220 GLN A CA 1
ATOM 970 C CA B GLN A 1 108 ? -20.687 -6.412 10.801 0.50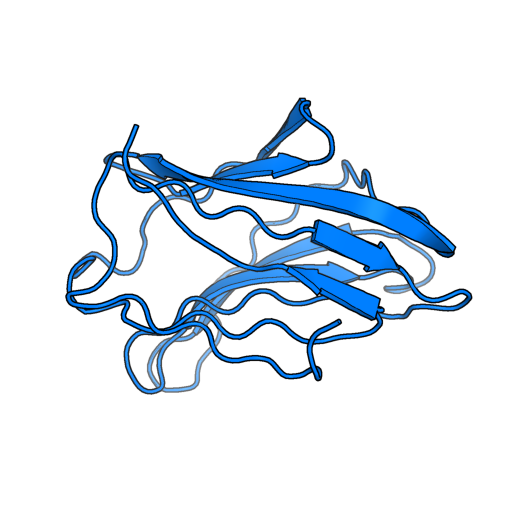 6.87 220 GLN A CA 1
ATOM 971 C C . GLN A 1 108 ? -21.189 -5.906 9.441 1.00 7.07 220 GLN A C 1
ATOM 972 O O . GLN A 1 108 ? -22.150 -5.113 9.412 1.00 9.49 220 GLN A O 1
ATOM 983 N N . TYR A 1 109 ? -20.601 -6.436 8.369 1.00 6.65 221 TYR A N 1
ATOM 984 C CA . TYR A 1 109 ? -20.988 -6.059 7.024 1.00 6.92 221 TYR A CA 1
ATOM 985 C C . TYR A 1 109 ? -21.122 -7.365 6.220 1.00 6.67 221 TYR A C 1
ATOM 986 O O . TYR A 1 109 ? -20.143 -8.031 5.977 1.00 6.65 221 TYR A O 1
ATOM 995 N N . ASN A 1 110 ? -22.343 -7.682 5.824 1.00 6.72 222 ASN A N 1
ATOM 996 C CA . ASN A 1 110 ? -22.613 -8.901 5.077 1.00 6.93 222 ASN A CA 1
ATOM 997 C C . ASN A 1 110 ? -21.880 -8.896 3.747 1.00 6.25 222 ASN A C 1
ATOM 998 O O . ASN A 1 110 ? -21.815 -7.875 3.060 1.00 6.91 222 ASN A O 1
ATOM 1003 N N . HIS A 1 111 ? -21.385 -10.065 3.351 1.00 6.03 223 HIS A N 1
ATOM 1004 C CA . HIS A 1 111 ? -20.701 -10.173 2.051 1.00 5.79 223 HIS A CA 1
ATOM 1005 C C . HIS A 1 111 ? -21.652 -9.992 0.901 1.00 6.08 223 HIS A C 1
ATOM 1006 O O . HIS A 1 111 ? -22.554 -10.782 0.706 1.00 9.53 223 HIS A O 1
ATOM 1013 N N . ARG A 1 112 ? -21.436 -8.897 0.140 1.00 5.42 224 ARG A N 1
ATOM 1014 C CA . ARG A 1 112 ? -22.113 -8.644 -1.092 1.00 5.63 224 ARG A CA 1
ATOM 1015 C C . ARG A 1 112 ? -21.327 -9.243 -2.264 1.00 5.48 224 ARG A C 1
ATOM 1016 O O . ARG A 1 112 ? -21.895 -9.836 -3.181 1.00 6.91 224 ARG A O 1
ATOM 1024 N N . VAL A 1 113 ? -20.020 -9.030 -2.248 1.00 5.59 225 VAL A N 1
ATOM 1025 C CA . VAL A 1 113 ? -19.087 -9.672 -3.156 1.00 5.35 225 VAL A CA 1
ATOM 1026 C C . VAL A 1 113 ? -18.782 -11.038 -2.610 1.00 5.73 225 VAL A C 1
ATOM 1027 O O . VAL A 1 113 ? -18.324 -11.224 -1.476 1.00 8.44 225 VAL A O 1
ATOM 1031 N N . LYS A 1 114 ? -19.103 -12.059 -3.394 1.00 5.35 226 LYS A N 1
ATOM 1032 C CA A LYS A 1 114 ? -18.979 -13.389 -2.793 0.43 5.85 226 LYS A CA 1
ATOM 1033 C CA B LYS A 1 114 ? -19.129 -13.477 -3.066 0.57 5.59 226 LYS A CA 1
ATOM 1034 C C . LYS A 1 114 ? -17.785 -14.175 -3.282 1.00 5.08 226 LYS A C 1
ATOM 1035 O O . LYS A 1 114 ? -17.488 -15.219 -2.696 1.00 5.95 226 LYS A O 1
ATOM 1046 N N . LYS A 1 115 ? -17.025 -13.641 -4.224 1.00 5.37 227 LYS A N 1
ATOM 1047 C CA . LYS A 1 115 ? -15.734 -14.250 -4.620 0.86 4.85 227 LYS A CA 1
ATOM 1048 C C . LYS A 1 115 ? -14.661 -13.702 -3.672 1.00 5.29 227 LYS A C 1
ATOM 1049 O O . LYS A 1 115 ? -13.857 -12.851 -3.997 1.00 5.26 227 LYS A O 1
ATOM 1058 N N . LEU A 1 116 ? -14.676 -14.228 -2.443 1.00 5.77 228 LEU A N 1
ATOM 1059 C CA . LEU A 1 116 ? -13.806 -13.760 -1.392 1.00 5.53 228 LEU A CA 1
ATOM 1060 C C . LEU A 1 116 ? -12.347 -13.897 -1.818 1.00 5.11 228 LEU A C 1
ATOM 1061 O O . LEU A 1 116 ? -11.500 -13.028 -1.471 1.00 5.46 228 LEU A O 1
ATOM 1066 N N A ASN A 1 117 ? -12.005 -14.968 -2.530 0.50 5.65 229 ASN A N 1
ATOM 1067 N N B ASN A 1 117 ? -12.005 -14.969 -2.526 0.50 5.87 229 ASN A N 1
ATOM 1068 C CA A ASN A 1 117 ? -10.639 -15.198 -2.919 0.50 5.52 229 ASN A CA 1
ATOM 1069 C CA B ASN A 1 117 ? -10.676 -15.267 -2.985 0.50 6.96 229 ASN A CA 1
ATOM 1070 C C A ASN A 1 117 ? -10.169 -14.330 -4.081 0.50 5.75 229 ASN A C 1
ATOM 1071 C C B ASN A 1 117 ? -10.142 -14.270 -4.009 0.50 5.41 229 ASN A C 1
ATOM 1072 O O A ASN A 1 117 ? -9.079 -14.547 -4.604 0.50 7.20 229 ASN A O 1
ATOM 1073 O O B ASN A 1 117 ? -8.974 -14.355 -4.392 0.50 6.66 229 ASN A O 1
ATOM 1082 N N . GLU A 1 118 ? -10.980 -13.341 -4.462 1.00 4.70 230 GLU A N 1
ATOM 1083 C CA . GLU A 1 118 ? -10.581 -12.328 -5.432 1.00 4.79 230 GLU A CA 1
ATOM 1084 C C . GLU A 1 118 ? -10.471 -10.939 -4.797 1.00 4.65 230 GLU A C 1
ATOM 1085 O O . GLU A 1 118 ? -10.131 -9.988 -5.511 1.00 4.95 230 GLU A O 1
ATOM 1091 N N . ILE A 1 119 ? -10.754 -10.819 -3.508 1.00 4.56 231 ILE A N 1
ATOM 1092 C CA . ILE A 1 119 ? -10.668 -9.555 -2.785 1.00 4.42 231 ILE A CA 1
ATOM 1093 C C . ILE A 1 119 ? -9.222 -9.461 -2.282 1.00 4.64 231 ILE A C 1
ATOM 1094 O O . ILE A 1 119 ? -8.887 -9.838 -1.172 1.00 6.06 231 ILE A O 1
ATOM 1099 N N . SER A 1 120 ? -8.343 -8.998 -3.188 1.00 4.46 232 SER A N 1
ATOM 1100 C CA A SER A 1 120 ? -6.926 -9.264 -2.995 0.50 5.77 232 SER A CA 1
ATOM 1101 C CA B SER A 1 120 ? -6.923 -9.237 -3.072 0.50 5.42 232 SER A CA 1
ATOM 1102 C C . SER A 1 120 ? -6.085 -8.058 -2.678 1.00 4.81 232 SER A C 1
ATOM 1103 O O . SER A 1 120 ? -4.855 -8.148 -2.666 1.00 5.50 232 SER A O 1
ATOM 1108 N N . LYS A 1 121 ? -6.722 -6.949 -2.320 1.00 4.98 233 LYS A N 1
ATOM 1109 C CA . LYS A 1 121 ? -5.968 -5.792 -1.850 1.00 6.06 233 LYS A CA 1
ATOM 1110 C C . LYS A 1 121 ? -6.834 -5.071 -0.806 1.00 4.80 233 LYS A C 1
ATOM 1111 O O . LYS A 1 121 ? -8.056 -5.033 -0.911 1.00 5.51 233 LYS A O 1
ATOM 1117 N N . LEU A 1 122 ? -6.154 -4.466 0.162 1.00 5.29 234 LEU A N 1
ATOM 1118 C CA . LEU A 1 122 ? -6.758 -3.530 1.102 1.00 5.31 234 LEU A CA 1
ATOM 1119 C C . LEU A 1 122 ? -6.026 -2.198 0.948 1.00 5.69 234 LEU A C 1
ATOM 1120 O O . LEU A 1 122 ? -4.823 -2.113 1.213 1.00 7.11 234 LEU A O 1
ATOM 1125 N N . GLY A 1 123 ? -6.785 -1.172 0.597 1.00 5.52 235 GLY A N 1
ATOM 1126 C CA . GLY A 1 123 ? -6.271 0.191 0.595 1.00 6.22 235 GLY A CA 1
ATOM 1127 C C . GLY A 1 123 ? -6.654 0.884 1.920 1.00 5.92 235 GLY A C 1
ATOM 1128 O O . GLY A 1 123 ? -7.807 0.830 2.322 1.00 7.19 235 GLY A O 1
ATOM 1129 N N . ILE A 1 124 ? -5.702 1.560 2.515 1.00 6.35 236 ILE A N 1
ATOM 1130 C CA A ILE A 1 124 ? -5.896 2.312 3.764 0.50 6.69 236 ILE A CA 1
ATOM 1131 C CA B ILE A 1 124 ? -5.887 2.309 3.771 0.50 6.66 236 ILE A CA 1
ATOM 1132 C C . ILE A 1 124 ? -5.575 3.762 3.475 1.00 7.16 236 ILE A C 1
ATOM 1133 O O . ILE A 1 124 ? -4.463 4.053 3.049 1.00 8.59 236 ILE A O 1
ATOM 1142 N N . SER A 1 125 ? -6.541 4.640 3.691 1.00 7.16 237 SER A N 1
ATOM 1143 C CA . SER A 1 125 ? -6.375 6.024 3.325 1.00 8.10 237 SER A CA 1
ATOM 1144 C C . SER A 1 125 ? -7.035 6.921 4.354 1.00 7.71 237 SER A C 1
ATOM 1145 O O . SER A 1 125 ? -7.745 6.485 5.248 1.00 7.21 237 SER A O 1
ATOM 1148 N N . GLY A 1 126 ? -6.781 8.223 4.204 1.00 8.71 238 GLY A N 1
ATOM 1149 C CA . GLY A 1 126 ? -7.358 9.235 5.017 1.00 9.20 238 GLY A CA 1
ATOM 1150 C C . GLY A 1 126 ? -6.429 9.854 6.018 1.00 7.72 238 GLY A C 1
ATOM 1151 O O . GLY A 1 126 ? -5.193 9.816 5.897 1.00 8.33 238 GLY A O 1
ATOM 1152 N N . ASP A 1 127 ? -7.058 10.482 7.007 1.00 7.91 239 ASP A N 1
ATOM 1153 C CA . ASP A 1 127 ? -6.391 11.458 7.856 1.00 8.02 239 ASP A CA 1
ATOM 1154 C C . ASP A 1 127 ? -5.833 10.804 9.120 1.00 7.62 239 ASP A C 1
ATOM 1155 O O . ASP A 1 127 ? -6.269 11.064 10.250 1.00 8.44 239 ASP A O 1
ATOM 1160 N N . ILE A 1 128 ? -4.848 9.946 8.873 1.00 7.63 240 ILE A N 1
ATOM 1161 C CA . ILE A 1 128 ? -4.226 9.142 9.897 1.00 7.19 240 ILE A CA 1
ATOM 1162 C C . ILE A 1 128 ? -2.712 9.153 9.728 1.00 7.77 240 ILE A C 1
ATOM 1163 O O . ILE A 1 128 ? -2.226 9.301 8.606 1.00 9.54 240 ILE A O 1
ATOM 1168 N N . ASP A 1 129 ? -2.028 8.930 10.842 1.00 7.46 241 ASP A N 1
ATOM 1169 C CA . ASP A 1 129 ? -0.655 8.456 10.852 1.00 8.32 241 ASP A CA 1
ATOM 1170 C C . ASP A 1 129 ? -0.785 6.939 10.984 1.00 7.65 241 ASP A C 1
ATOM 1171 O O . ASP A 1 129 ? -1.336 6.457 11.968 1.00 11.89 241 ASP A O 1
ATOM 1176 N N . LEU A 1 130 ? -0.359 6.216 9.978 1.00 7.98 242 LEU A N 1
ATOM 1177 C CA . LEU A 1 130 ? -0.528 4.769 9.915 1.00 7.81 242 LEU A CA 1
ATOM 1178 C C . LEU A 1 130 ? 0.737 4.094 10.446 1.00 7.95 242 LEU A C 1
ATOM 1179 O O . LEU A 1 130 ? 1.822 4.293 9.911 1.00 9.86 242 LEU A O 1
ATOM 1184 N N . THR A 1 131 ? 0.589 3.311 11.511 1.00 7.94 243 THR A N 1
ATOM 1185 C CA . THR A 1 131 ? 1.674 2.657 12.162 1.00 9.13 243 THR A CA 1
ATOM 1186 C C . THR A 1 131 ? 1.976 1.293 11.575 1.00 8.90 243 THR A C 1
ATOM 1187 O O . THR A 1 131 ? 3.127 0.943 11.287 1.00 11.86 243 THR A O 1
ATOM 1191 N N . SER A 1 132 ? 0.928 0.469 11.412 1.00 8.42 244 SER A N 1
ATOM 1192 C CA . SER A 1 132 ? 1.123 -0.852 10.887 0.98 9.56 244 SER A CA 1
ATOM 1193 C C . SER A 1 132 ? -0.204 -1.387 10.316 1.00 8.00 244 SER A C 1
ATOM 1194 O O . SER A 1 132 ? -1.281 -0.952 10.669 1.00 7.62 244 SER A O 1
ATOM 1199 N N . ALA A 1 133 ? -0.047 -2.361 9.400 1.00 8.81 245 ALA A N 1
ATOM 1200 C CA . ALA A 1 133 ? -1.155 -3.006 8.788 1.00 9.49 245 ALA A CA 1
ATOM 1201 C C . ALA A 1 133 ? -0.717 -4.432 8.467 1.00 9.62 245 ALA A C 1
ATOM 1202 O O . ALA A 1 133 ? 0.222 -4.587 7.683 1.00 11.54 245 ALA A O 1
ATOM 1204 N N . SER A 1 134 ? -1.412 -5.414 8.968 1.00 8.78 246 SER A N 1
ATOM 1205 C CA . SER A 1 134 ? -1.014 -6.770 8.743 1.00 8.47 246 SER A CA 1
ATOM 1206 C C . SER A 1 134 ? -2.191 -7.702 8.882 1.00 8.00 246 SER A C 1
ATOM 1207 O O . SER A 1 134 ? -3.292 -7.305 9.265 1.00 9.46 246 SER A O 1
ATOM 1210 N N . TYR A 1 135 ? -1.953 -8.993 8.606 1.00 8.24 247 TYR A N 1
ATOM 1211 C CA . TYR A 1 135 ? -2.959 -9.986 8.748 1.00 8.27 247 TYR A CA 1
ATOM 1212 C C . TYR A 1 135 ? -2.396 -11.269 9.387 1.00 8.90 247 TYR A C 1
ATOM 1213 O O . TYR A 1 135 ? -1.178 -11.511 9.306 1.00 10.17 247 TYR A O 1
ATOM 1222 N N . THR A 1 136 ? -3.298 -12.071 9.898 1.00 10.44 248 THR A N 1
ATOM 1223 C CA . THR A 1 136 ? -2.964 -13.411 10.435 1.00 10.75 248 THR A CA 1
ATOM 1224 C C . THR A 1 136 ? -4.203 -14.263 10.354 1.00 11.41 248 THR A C 1
ATOM 1225 O O . THR A 1 136 ? -5.315 -13.757 10.151 1.00 14.89 248 THR A O 1
ATOM 1229 N N . MET A 1 137 ? -4.062 -15.556 10.487 1.00 13.05 249 MET A N 1
ATOM 1230 C CA A MET A 1 137 ? -5.179 -16.478 10.473 0.50 15.90 249 MET A CA 1
ATOM 1231 C CA B MET A 1 137 ? -5.133 -16.515 10.487 0.50 15.50 249 MET A CA 1
ATOM 1232 C C . MET A 1 137 ? -5.437 -16.881 11.930 1.00 19.02 249 MET A C 1
ATOM 1233 O O . MET A 1 137 ? -4.500 -17.228 12.64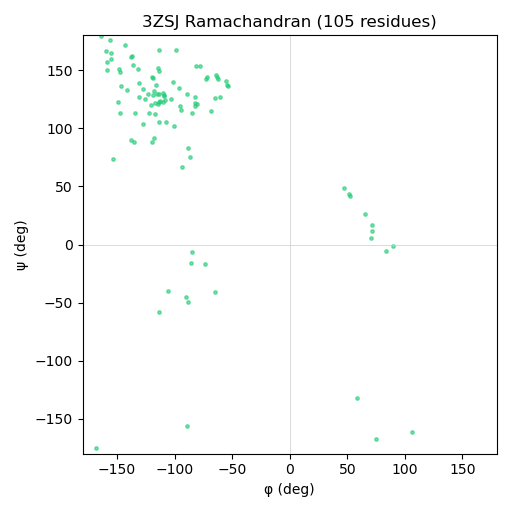8 1.00 25.37 249 MET A O 1
ATOM 1242 N N . ILE A 1 138 ? -6.651 -16.798 12.370 1.00 18.10 250 ILE A N 1
ATOM 1243 C CA . ILE A 1 138 ? -6.996 -17.234 13.731 1.00 20.72 250 ILE A CA 1
ATOM 1244 C C . ILE A 1 138 ? -7.723 -18.554 13.743 1.00 24.84 250 ILE A C 1
ATOM 1245 O O . ILE A 1 138 ? -7.979 -19.060 12.643 1.00 25.89 250 ILE A O 1
#

CATH classification: 2.60.120.200

Organism: Homo sapiens (NCBI:txid9606)

Radius of gyration: 13.89 Å; Cα contacts (8 Å, |Δi|>4): 405; chains: 1; bounding box: 32×36×33 Å

B-factor: mean 13.3, std 9.43, range [4.36, 61.07]

Nearest PDB structures (foldseek):
  4lbl-assembly1_A  TM=1.006E+00  e=2.197E-26  Homo sapiens
  8pbf-assembly1_A  TM=1.002E+00  e=9.049E-26  Homo sapiens
  6fof-assembly2_F  TM=9.951E-01  e=2.582E-25  Homo sapiens
  6fof-assembly1_D  TM=9.929E-01  e=3.726E-25  Homo sapiens
  7cxd-assembly3_D  TM=1.001E+00  e=4.378E-24  Rattus norvegicus

Foldseek 3Di:
DDDPQDKDWAALFDDAQKKKKWKWWFAAPWAKKWKFQDLDPKGFWIWMFGCCDPHATWIWIFIADPNRTDDIDIDRDHPHDHGGIKMWMWGDHPFWTWIDMPNHTDDTGGGPPDSRSRSTMMTIHTRIGTDDMDMDGD

Secondary structure (DSSP, 8-state):
-BPSSEEEE-TT---TTEEEEEEEEE-TT--BEEEEEEETTEEEEEEEEEEEETTEEEEEEEEEETTEE---EEE------TT-EEEEEEEE-SSEEEEEETTEEEEEEE-SS--GGG--EEEEEESEEEEEEEEEE-

GO terms:
  GO:0005576 extracellular region (C, IDA)
  GO:0070492 oligosaccharide binding (F, IDA)
  GO:0031640 killing of cells of another organism (P, IDA)
  GO:0061844 antimicrobial humoral immune response mediated by antimicrobial peptide (P, IDA)
  GO:0051134 negative regulation of NK T cell activation (P, IDA)
  GO:0141069 receptor ligand inhibitor activity (F, IDA)
  GO:0004864 protein phosphatase inhibitor activity (F, IDA)
  GO:0031334 positive regulation of protein-containing complex assembly (P, IDA)
  GO:1903078 positive regulation of protein localization to plasma membrane (P, IDA)
  GO:0019903 protein phosphatase binding (F, IPI)
  GO:0005634 nucleus (C, IDA)
  GO:0005737 cytoplasm (C, IDA)
  GO:0005576 extracellular region (C, EXP)
  GO:0005737 cytoplasm (C, EXP)
  GO:0005886 plasma membrane (C, TAS)
  GO:0030246 carbohydrate binding (F, TAS)
  GO:0101003 ficolin-1-rich granule membrane (C, TAS)
  GO:0030667 secretory granule membrane (C, TAS)
  GO:0005515 protein binding (F, IPI)
  GO:0002548 monocyte chemotaxis (P, IDA)

Sequence (138 aa):
PLIVPPYNLPLPGGVVPRMLIITIILGTVKKPPNNANRIALLDFQQRGNDVAFHFNPRFNENNRRRRVIVCNTKLDNNWGREERRQQSSVFPFESGKPFKIQVLVEPDDHHFKVAVNDAHLLQQYNHRVKKKLNNEISSKLGIISGDIDLTSASYTMMI

Solvent-accessible surface area: 7275 Å² total; per-residue (Å²): 132,55,150,38,112,60,64,15,72,0,95,60,5,2,70,41,130,11,32,0,31,0,70,4,42,1,70,107,141,11,80,86,0,0,0,26,0,46,72,67,104,19,10,3,0,18,0,4,0,68,20,86,50,133,135,183,93,16,0,1,2,3,3,44,85,120,102,102,118,39,212,74,70,115,51,92,86,22,44,2,68,47,41,122,100,9,51,1,41,0,20,1,39,94,104,31,2,72,0,20,2,75,106,62,114,11,21,94,1,91,17,80,12,161,118,29,104,74,0,43,105,0,17,0,23,22,43,5,84,3,80,42,13,62,88,76,108,97

InterPro domains:
  IPR001079 Galectin, carbohydrate recognition domain [PF00337] (117-246)
  IPR001079 Galectin, carbohydrate recognition domain [PS51304] (118-248)
  IPR001079 Galectin, carbohydrate recognition domain [SM00276] (116-248)
  IPR001079 Galectin, carbohydrate recognition domain [SM00908] (122-247)
  IPR001079 Galectin, carbohydrate recognition domain [cd00070] (117-244)
  IPR013320 Concanavalin A-like lectin/glucanase domain superfamily [SSF49899] (115-247)
  IPR044156 Galectin-like [PTHR11346] (79-246)